Protein AF-A0A4S2KPP5-F1 (afdb_monomer_lite)

Secondary structure (DSSP, 8-state):
-HHHHHHHHHHHHHHHHHHHHH-TTS-TTS----TTSSSSS-SSHHHHIIIIIHHHHHHHHHHHHHHHHHHHHHHHHHHHHTTT-SSSHHHHHHHHHHHHHHHHHHIIIIIIHHHHHHHHHHT-

Structure (mmCIF, N/CA/C/O backbone):
data_AF-A0A4S2KPP5-F1
#
_entry.id   AF-A0A4S2KPP5-F1
#
loop_
_atom_site.group_PDB
_atom_site.id
_atom_site.type_symbol
_atom_site.label_atom_id
_atom_site.label_alt_id
_atom_site.label_comp_id
_atom_site.label_asym_id
_atom_site.label_entity_id
_atom_site.label_seq_id
_atom_site.pdbx_PDB_ins_code
_atom_site.Cartn_x
_atom_site.Cartn_y
_atom_site.Cartn_z
_atom_site.occupancy
_atom_site.B_iso_or_equiv
_atom_site.auth_seq_id
_atom_site.auth_comp_id
_atom_site.auth_asym_id
_atom_site.auth_atom_id
_atom_site.pdbx_PDB_model_num
ATOM 1 N N . MET A 1 1 ? -11.739 -15.877 -10.181 1.00 78.44 1 MET A N 1
ATOM 2 C CA . MET A 1 1 ? -10.518 -16.049 -9.360 1.00 78.44 1 MET A CA 1
ATOM 3 C C . MET A 1 1 ? -10.020 -14.714 -8.804 1.00 78.44 1 MET A C 1
ATOM 5 O O . MET A 1 1 ? -10.019 -14.565 -7.592 1.00 78.44 1 MET A O 1
ATOM 9 N N . TYR A 1 2 ? -9.714 -13.715 -9.646 1.00 81.25 2 TYR A N 1
ATOM 10 C CA . TYR A 1 2 ? -9.283 -12.377 -9.193 1.00 81.25 2 TYR A CA 1
ATOM 11 C C . TYR A 1 2 ? -10.280 -11.665 -8.266 1.00 81.25 2 TYR A C 1
ATOM 13 O O . TYR A 1 2 ? -9.872 -11.079 -7.270 1.00 81.25 2 TYR A O 1
ATOM 21 N N . SER A 1 3 ? -11.586 -11.778 -8.530 1.00 83.44 3 SER A N 1
ATOM 22 C CA . SER A 1 3 ? -12.613 -11.189 -7.661 1.00 83.44 3 SER A CA 1
ATOM 23 C C . SER A 1 3 ? -12.601 -11.801 -6.259 1.00 83.44 3 SER A C 1
ATOM 25 O O . SER A 1 3 ? -12.595 -11.074 -5.280 1.00 83.44 3 SER A O 1
ATOM 27 N N . ILE A 1 4 ? -12.523 -13.130 -6.139 1.00 90.50 4 ILE A N 1
ATOM 28 C CA . ILE A 1 4 ? -12.473 -13.803 -4.830 1.00 90.50 4 ILE A CA 1
ATOM 29 C C . ILE A 1 4 ? -11.212 -13.399 -4.060 1.00 90.50 4 ILE A C 1
ATOM 31 O O . ILE A 1 4 ? -11.280 -13.201 -2.856 1.00 90.50 4 ILE A O 1
ATOM 35 N N . TYR A 1 5 ? -10.081 -13.211 -4.745 1.00 83.88 5 TYR A N 1
ATOM 36 C CA . TYR A 1 5 ? -8.860 -12.718 -4.111 1.00 83.88 5 TYR A CA 1
ATOM 37 C C . TYR A 1 5 ? -9.021 -11.287 -3.573 1.00 83.88 5 TYR A C 1
ATOM 39 O O . TYR A 1 5 ? -8.700 -11.029 -2.415 1.00 83.88 5 TYR A O 1
ATOM 47 N N . ALA A 1 6 ? -9.558 -10.367 -4.378 1.00 82.56 6 ALA A N 1
ATOM 48 C CA . ALA A 1 6 ? -9.716 -8.969 -3.975 1.00 82.56 6 ALA A CA 1
ATOM 49 C C . ALA A 1 6 ? -10.783 -8.802 -2.879 1.00 82.56 6 ALA A C 1
ATOM 51 O O . ALA A 1 6 ? -10.511 -8.242 -1.821 1.00 82.56 6 ALA A O 1
ATOM 52 N N . TRP A 1 7 ? -11.981 -9.344 -3.100 1.00 88.38 7 TRP A N 1
ATOM 53 C CA . TRP A 1 7 ? -13.091 -9.236 -2.154 1.00 88.38 7 TRP A CA 1
ATOM 54 C C . TRP A 1 7 ? -12.871 -10.094 -0.913 1.00 88.38 7 TRP A C 1
ATOM 56 O O . TRP A 1 7 ? -13.200 -9.663 0.187 1.00 88.38 7 TRP A O 1
ATOM 66 N N . GLY A 1 8 ? -12.293 -11.286 -1.068 1.00 90.00 8 GLY A N 1
ATOM 67 C CA . GLY A 1 8 ? -12.004 -12.188 0.042 1.00 90.00 8 GLY A CA 1
ATOM 68 C C . GLY A 1 8 ? -10.939 -11.626 0.974 1.00 90.00 8 GLY A C 1
ATOM 69 O O . GLY A 1 8 ? -11.162 -11.599 2.178 1.00 90.00 8 GLY A O 1
ATOM 70 N N . SER A 1 9 ? -9.824 -11.115 0.441 1.00 84.94 9 SER A N 1
ATOM 71 C CA . SER A 1 9 ? -8.774 -10.517 1.281 1.00 84.94 9 SER A CA 1
ATOM 72 C C . SER A 1 9 ? -9.274 -9.278 2.030 1.00 84.94 9 SER A C 1
ATOM 74 O O . SER A 1 9 ? -9.073 -9.187 3.240 1.00 84.94 9 SER A O 1
ATOM 76 N N . ALA A 1 10 ? -10.009 -8.384 1.357 1.00 87.31 10 ALA A N 1
ATOM 77 C CA . ALA A 1 10 ? -10.641 -7.234 2.000 1.00 87.31 10 ALA A CA 1
ATOM 78 C C . ALA A 1 10 ? -11.643 -7.665 3.084 1.00 87.31 10 ALA A C 1
ATOM 80 O O . ALA A 1 10 ? -11.568 -7.187 4.212 1.00 87.31 10 ALA A O 1
ATOM 81 N N . SER A 1 11 ? -12.526 -8.622 2.778 1.00 88.69 11 SER A N 1
ATOM 82 C CA . SER A 1 11 ? -13.526 -9.118 3.734 1.00 88.69 11 SER A CA 1
ATOM 83 C C . SER A 1 11 ? -12.879 -9.775 4.951 1.00 88.69 11 SER A C 1
ATOM 85 O O . SER A 1 11 ? -13.334 -9.553 6.066 1.00 88.69 11 SER A O 1
ATOM 87 N N . ILE A 1 12 ? -11.804 -10.547 4.767 1.00 89.94 12 ILE A N 1
ATOM 88 C CA . ILE A 1 12 ? -11.065 -11.169 5.874 1.00 89.94 12 ILE A CA 1
ATOM 89 C C . ILE A 1 12 ? -10.462 -10.095 6.784 1.00 89.94 12 ILE A C 1
ATOM 91 O O . ILE A 1 12 ? -10.642 -10.166 7.997 1.00 89.94 12 ILE A O 1
ATOM 95 N N . LEU A 1 13 ? -9.802 -9.078 6.218 1.00 87.25 13 LEU A N 1
ATOM 96 C CA . LEU A 1 13 ? -9.251 -7.963 6.997 1.00 87.25 13 LEU A CA 1
ATOM 97 C C . LEU A 1 13 ? -10.349 -7.217 7.769 1.00 87.25 13 LEU A C 1
ATOM 99 O O . LEU A 1 13 ? -10.178 -6.922 8.952 1.00 87.25 13 LEU A O 1
ATOM 103 N N . THR A 1 14 ? -11.500 -6.973 7.137 1.00 87.81 14 THR A N 1
ATOM 104 C CA . THR A 1 14 ? -12.655 -6.348 7.795 1.00 87.81 14 THR A CA 1
ATOM 105 C C . THR A 1 14 ? -13.209 -7.216 8.922 1.00 87.81 14 THR A C 1
ATOM 107 O O . THR A 1 14 ? -13.450 -6.705 10.012 1.00 87.81 14 THR A O 1
ATOM 110 N N . VAL A 1 15 ? -13.371 -8.524 8.708 1.00 89.69 15 VAL A N 1
ATOM 111 C CA . VAL A 1 15 ? -13.851 -9.457 9.739 1.00 89.69 15 VAL A CA 1
ATOM 112 C C . VAL A 1 15 ? -12.894 -9.495 10.929 1.00 89.69 15 VAL A C 1
ATOM 114 O O . VAL A 1 15 ? -13.356 -9.471 12.066 1.00 89.69 15 VAL A O 1
ATOM 117 N N . ILE A 1 16 ? -11.577 -9.478 10.696 1.00 86.69 16 ILE A N 1
ATOM 118 C CA . ILE A 1 16 ? -10.578 -9.387 11.771 1.00 86.69 16 ILE A CA 1
ATOM 119 C C . ILE A 1 16 ? -10.770 -8.096 12.574 1.00 86.69 16 ILE A C 1
ATOM 121 O O . ILE A 1 16 ? -10.822 -8.156 13.800 1.00 86.69 16 ILE A O 1
ATOM 125 N N . CYS A 1 17 ? -10.935 -6.947 11.907 1.00 85.56 17 CYS A N 1
ATOM 126 C CA . CYS A 1 17 ? -11.175 -5.674 12.594 1.00 85.56 17 CYS A CA 1
ATOM 127 C C . CYS A 1 17 ? -12.451 -5.726 13.446 1.00 85.56 17 CYS A C 1
ATOM 129 O O . CYS A 1 17 ? -12.418 -5.343 14.610 1.00 85.56 17 CYS A O 1
ATOM 131 N N . VAL A 1 18 ? -13.548 -6.256 12.896 1.00 85.38 18 VAL A N 1
ATOM 132 C CA . VAL A 1 18 ? -14.833 -6.398 13.601 1.00 85.38 18 VAL A CA 1
ATOM 133 C C . VAL A 1 18 ? -14.704 -7.320 14.814 1.00 85.38 18 VAL A C 1
ATOM 135 O O . VAL A 1 18 ? -15.196 -6.991 15.888 1.00 85.38 18 VAL A O 1
ATOM 138 N N . ILE A 1 19 ? -14.017 -8.456 14.684 1.00 85.44 19 ILE A N 1
ATOM 139 C CA . ILE A 1 19 ? -13.788 -9.369 15.810 1.00 85.44 19 ILE A CA 1
ATOM 140 C C . ILE A 1 19 ? -12.990 -8.664 16.912 1.00 85.44 19 ILE A C 1
ATOM 142 O O . ILE A 1 19 ? -13.370 -8.734 18.078 1.00 85.44 19 ILE A O 1
ATOM 146 N N . MET A 1 20 ? -11.919 -7.957 16.548 1.00 81.62 20 MET A N 1
ATOM 147 C CA . MET A 1 20 ? -11.071 -7.249 17.509 1.00 81.62 20 MET A CA 1
ATOM 148 C C . MET A 1 20 ? -11.801 -6.110 18.234 1.00 81.62 20 MET A C 1
ATOM 150 O O . MET A 1 20 ? -11.460 -5.817 19.380 1.00 81.62 20 MET A O 1
ATOM 154 N N . ASP A 1 21 ? -12.801 -5.497 17.597 1.00 81.94 21 ASP A N 1
ATOM 155 C CA . ASP A 1 21 ? -13.584 -4.404 18.186 1.00 81.94 21 ASP A CA 1
ATOM 156 C C . ASP A 1 21 ? -14.745 -4.904 19.059 1.00 81.94 21 ASP A C 1
ATOM 158 O O . ASP A 1 21 ? -14.962 -4.409 20.166 1.00 81.94 21 ASP A O 1
ATOM 162 N N . PHE A 1 22 ? -15.483 -5.916 18.590 1.00 81.00 22 PHE A N 1
ATOM 163 C CA . PHE A 1 22 ? -16.74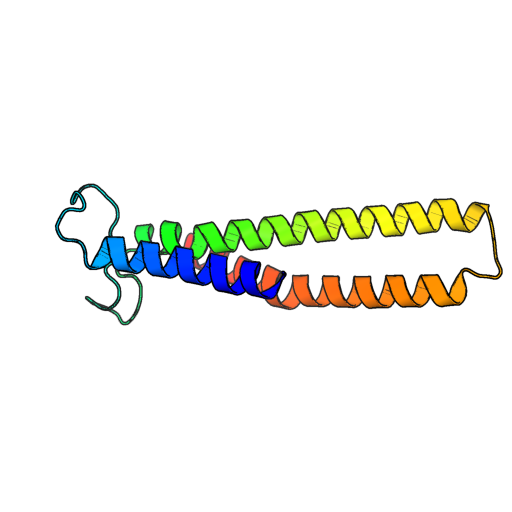2 -6.338 19.214 1.00 81.00 22 PHE A CA 1
ATOM 164 C C . PHE A 1 22 ? -16.620 -7.545 20.146 1.00 81.00 22 PHE A C 1
ATOM 166 O O . PHE A 1 22 ? -17.550 -7.799 20.913 1.00 81.00 22 PHE A O 1
ATOM 173 N N . VAL A 1 23 ? -15.515 -8.300 20.119 1.00 81.56 23 VAL A N 1
ATOM 174 C CA . VAL A 1 23 ? -15.355 -9.471 20.992 1.00 81.56 23 VAL A CA 1
ATOM 175 C C . VAL A 1 23 ? -14.734 -9.056 22.335 1.00 81.56 23 VAL A C 1
ATOM 177 O O . VAL A 1 23 ? -13.548 -8.725 22.409 1.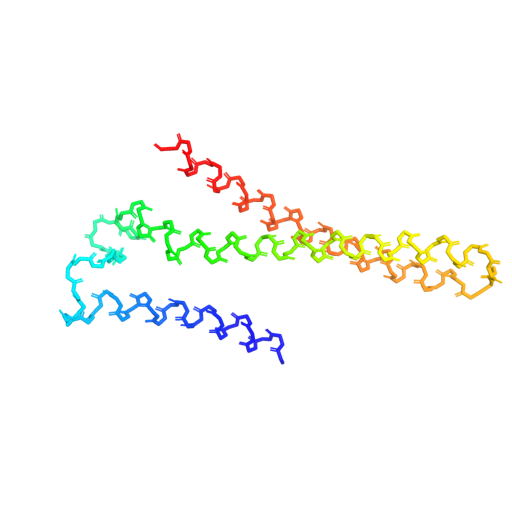00 81.56 23 VAL A O 1
ATOM 180 N N . PRO A 1 24 ? -15.491 -9.118 23.448 1.00 68.88 24 PRO A N 1
ATOM 181 C CA . PRO A 1 24 ? -15.010 -8.685 24.761 1.00 68.88 24 PRO A CA 1
ATOM 182 C C . PRO A 1 24 ? -13.918 -9.600 25.335 1.00 68.88 24 PRO A C 1
ATOM 184 O O . PRO A 1 24 ? -13.171 -9.171 26.210 1.00 68.88 24 PRO A O 1
ATOM 187 N N . SER A 1 25 ? -13.795 -10.832 24.828 1.00 71.69 25 SER A N 1
ATOM 188 C CA . SER A 1 25 ? -12.797 -11.831 25.237 1.00 71.69 25 SER A CA 1
ATOM 189 C C . SER A 1 25 ? -11.376 -11.549 24.737 1.00 71.69 25 SER A C 1
ATOM 191 O O . SER A 1 25 ? -10.452 -12.262 25.119 1.00 71.69 25 SER A O 1
ATOM 193 N N . VAL A 1 26 ? -11.182 -10.545 23.877 1.00 72.25 26 VAL A N 1
ATOM 194 C CA . VAL A 1 26 ? -9.856 -10.171 23.372 1.00 72.25 26 VAL A CA 1
ATOM 195 C C . VAL A 1 26 ? -9.067 -9.464 24.486 1.00 72.25 26 VAL A C 1
ATOM 197 O O . VAL A 1 26 ? -9.556 -8.463 25.022 1.00 72.25 26 VAL A O 1
ATOM 200 N N . PRO A 1 27 ? -7.857 -9.935 24.847 1.00 72.38 27 PRO A N 1
ATOM 201 C CA . PRO A 1 27 ? -7.006 -9.292 25.847 1.00 72.38 27 PRO A CA 1
ATOM 202 C C . PRO A 1 27 ? -6.838 -7.791 25.590 1.00 72.38 27 PRO A C 1
ATOM 204 O O . PRO A 1 27 ? -6.616 -7.373 24.456 1.00 72.38 27 PRO A O 1
ATOM 207 N N . LYS A 1 28 ? -6.901 -6.974 26.649 1.00 66.44 28 LYS A N 1
ATOM 208 C CA . LYS A 1 28 ? -6.657 -5.518 26.565 1.00 66.44 28 LYS A CA 1
ATOM 209 C C . LYS A 1 28 ? -5.219 -5.168 26.161 1.00 66.44 28 LYS A C 1
ATOM 211 O O . LYS A 1 28 ? -4.948 -4.028 25.821 1.00 66.44 28 LYS A O 1
ATOM 216 N N . GLU A 1 29 ? -4.320 -6.148 26.216 1.00 69.62 29 GLU A N 1
ATOM 217 C CA . GLU A 1 29 ? -2.926 -6.040 25.781 1.00 69.62 29 GLU A CA 1
ATOM 218 C C . GLU A 1 29 ? -2.785 -6.025 24.251 1.00 69.62 29 GLU A C 1
ATOM 220 O O . GLU A 1 29 ? -1.759 -5.589 23.735 1.00 69.62 29 GLU A O 1
ATOM 225 N N . LEU A 1 30 ? -3.800 -6.485 23.508 1.00 71.81 30 LEU A N 1
ATOM 226 C CA . LEU A 1 30 ? -3.809 -6.398 22.050 1.00 71.81 30 LEU A CA 1
ATOM 227 C C . LEU A 1 30 ? -4.300 -5.024 21.592 1.00 71.81 30 LEU A C 1
ATOM 229 O O . LEU A 1 30 ? -5.278 -4.491 22.115 1.00 71.81 30 LEU A O 1
ATOM 233 N N . ILE A 1 31 ? -3.654 -4.494 20.551 1.00 76.94 31 ILE A N 1
ATOM 234 C CA . ILE A 1 31 ? -4.018 -3.218 19.930 1.00 76.94 31 ILE A CA 1
ATOM 235 C C . ILE A 1 31 ? -5.411 -3.357 19.305 1.00 76.94 31 ILE A C 1
ATOM 237 O O . ILE A 1 31 ? -5.601 -4.069 18.310 1.00 76.94 31 ILE A O 1
ATOM 241 N N . ARG A 1 32 ? -6.389 -2.684 19.917 1.00 79.62 32 ARG A N 1
ATOM 242 C CA . ARG A 1 32 ? -7.773 -2.634 19.446 1.00 79.62 32 ARG A CA 1
ATOM 243 C C . ARG A 1 32 ? -7.941 -1.514 18.418 1.00 79.62 32 ARG A C 1
ATOM 245 O O . ARG A 1 32 ? -7.378 -0.436 18.608 1.00 79.62 32 ARG A O 1
ATOM 252 N N . PRO A 1 33 ? -8.689 -1.754 17.330 1.00 74.38 33 PRO A N 1
ATOM 253 C CA . PRO A 1 33 ? -8.901 -0.743 16.306 1.00 74.38 33 PRO A C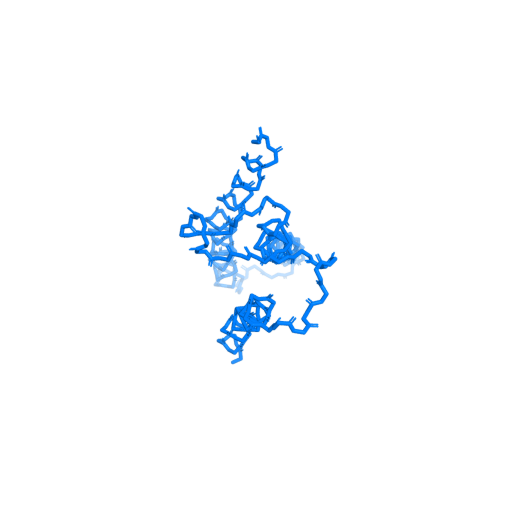A 1
ATOM 254 C C . PRO A 1 33 ? -9.813 0.410 16.753 1.00 74.38 33 PRO A C 1
ATOM 256 O O . PRO A 1 33 ? -9.589 1.536 16.298 1.00 74.38 33 PRO A O 1
ATOM 259 N N . GLU A 1 34 ? -10.755 0.162 17.674 1.00 80.12 34 GLU A N 1
ATOM 260 C CA . GLU A 1 34 ? -11.632 1.164 18.306 1.00 80.12 34 GLU A CA 1
ATOM 261 C C . GLU A 1 34 ? -12.291 2.094 17.278 1.00 80.12 34 GLU A C 1
ATOM 263 O O . GLU A 1 34 ? -12.258 3.326 17.389 1.00 80.12 34 GLU A O 1
ATOM 268 N N . ILE A 1 35 ? -12.851 1.503 16.223 1.00 80.00 35 ILE A N 1
ATOM 269 C CA . ILE A 1 35 ? -13.352 2.261 15.079 1.00 80.00 35 ILE A CA 1
ATOM 270 C C . ILE A 1 35 ? -14.644 2.963 15.493 1.00 80.00 35 ILE A C 1
ATOM 272 O O . ILE A 1 35 ? -15.591 2.332 15.954 1.00 80.00 35 ILE A O 1
ATOM 276 N N . GLY A 1 36 ? -14.723 4.279 15.290 1.00 76.56 36 GLY A N 1
ATOM 277 C CA . GLY A 1 36 ? -15.965 5.014 15.552 1.00 76.56 36 GLY A CA 1
ATOM 278 C C . GLY A 1 36 ? -16.167 5.456 17.003 1.00 76.56 36 GLY A C 1
ATOM 279 O O . GLY A 1 36 ? -17.209 6.037 17.296 1.00 76.56 36 GLY A O 1
ATOM 280 N N . VAL A 1 37 ? -15.206 5.218 17.905 1.00 77.88 37 VAL A N 1
ATOM 281 C CA . VAL A 1 37 ? -15.344 5.575 19.331 1.00 77.88 37 VAL A CA 1
ATOM 282 C C . VAL A 1 37 ? -15.177 7.083 19.559 1.00 77.88 37 VAL A C 1
ATOM 284 O O . VAL A 1 37 ? -16.020 7.711 20.193 1.00 77.88 37 VAL A O 1
ATOM 287 N N . THR A 1 38 ? -14.103 7.682 19.034 1.00 76.56 38 THR A N 1
ATOM 288 C CA . THR A 1 38 ? -13.819 9.131 19.156 1.00 76.56 38 THR A CA 1
ATOM 289 C C . THR A 1 38 ? -13.889 9.863 17.814 1.00 76.56 38 THR A C 1
ATOM 291 O O . THR A 1 38 ? -14.233 11.042 17.751 1.00 76.56 38 THR A O 1
ATOM 294 N N . LYS A 1 39 ? -13.565 9.160 16.726 1.00 77.62 39 LYS A N 1
ATOM 295 C CA . LYS A 1 39 ? -13.580 9.626 15.337 1.00 77.62 39 LYS A CA 1
ATOM 296 C C . LYS A 1 39 ? -14.260 8.555 14.497 1.00 77.62 39 LYS A C 1
ATOM 298 O O . LYS A 1 39 ? -14.192 7.381 14.842 1.00 77.62 39 LYS A O 1
ATOM 303 N N . CYS A 1 40 ? -14.840 8.923 13.355 1.00 81.19 40 CYS A N 1
ATOM 304 C CA . CYS A 1 40 ? -15.369 7.967 12.368 1.00 81.19 40 CYS A CA 1
ATOM 305 C C . CYS A 1 40 ? -14.230 7.255 11.591 1.00 81.19 40 CYS A C 1
ATOM 307 O O . CYS A 1 40 ? -14.236 7.189 10.363 1.00 81.19 40 CYS A O 1
ATOM 309 N N . TRP A 1 41 ? -13.202 6.807 12.318 1.00 80.81 41 TRP A N 1
ATOM 310 C CA . TRP A 1 41 ? -11.964 6.190 11.849 1.00 80.81 41 TRP A CA 1
ATOM 311 C C . TRP A 1 41 ? -11.281 5.433 13.007 1.00 80.81 41 TRP A C 1
ATOM 313 O O . TRP A 1 41 ? -11.810 5.408 14.118 1.00 80.81 41 TRP A O 1
ATOM 323 N N . PHE A 1 42 ? -10.111 4.836 12.758 1.00 82.50 42 PHE A N 1
ATOM 324 C CA . PHE A 1 42 ? -9.253 4.250 13.795 1.00 82.50 42 PHE A CA 1
ATOM 325 C C . PHE A 1 42 ? -8.900 5.284 14.875 1.00 82.50 42 PHE A C 1
ATOM 327 O O . PHE A 1 42 ? -8.509 6.410 14.547 1.00 82.50 42 PHE A O 1
ATOM 334 N N . ASN A 1 43 ? -9.015 4.891 16.147 1.00 79.12 43 ASN A N 1
ATOM 335 C CA . ASN A 1 43 ? -8.763 5.778 17.286 1.00 79.12 43 ASN A CA 1
ATOM 336 C C . ASN A 1 43 ? -7.261 6.015 17.523 1.00 79.12 43 ASN A C 1
ATOM 338 O O . ASN A 1 43 ? -6.845 7.140 17.798 1.00 79.12 43 ASN A O 1
ATOM 342 N N . THR A 1 44 ? -6.442 4.965 17.384 1.00 81.62 44 THR A N 1
ATOM 343 C CA . THR A 1 44 ? -4.998 5.007 17.662 1.00 81.62 44 THR A CA 1
ATOM 344 C C . THR A 1 44 ? -4.158 4.908 16.388 1.00 81.62 44 THR A C 1
ATOM 346 O O . THR A 1 44 ? -4.499 4.196 15.435 1.00 81.62 44 THR A O 1
ATOM 349 N N . ASN A 1 45 ? -3.016 5.605 16.377 1.00 79.94 45 ASN A N 1
ATOM 350 C CA . ASN A 1 45 ? -2.053 5.541 15.272 1.00 79.94 45 ASN A CA 1
ATOM 351 C C . ASN A 1 45 ? -1.492 4.124 15.094 1.00 79.94 45 ASN A C 1
ATOM 353 O O . ASN A 1 45 ? -1.304 3.674 13.968 1.00 79.94 45 ASN A O 1
ATOM 357 N N . GLU A 1 46 ? -1.293 3.402 16.195 1.00 80.75 46 GLU A N 1
ATOM 358 C CA . GLU A 1 46 ? -0.810 2.020 16.212 1.00 80.75 46 GLU A CA 1
ATOM 359 C C . GLU A 1 46 ? -1.801 1.060 15.544 1.00 80.75 46 GLU A C 1
ATOM 361 O O . GLU A 1 46 ? -1.405 0.243 14.711 1.00 80.75 46 GLU A O 1
ATOM 366 N N . ALA A 1 47 ? -3.102 1.193 15.830 1.00 84.06 47 ALA A N 1
ATOM 367 C CA . ALA A 1 47 ? -4.116 0.388 15.163 1.00 84.06 47 ALA A CA 1
ATOM 368 C C . ALA A 1 47 ? -4.239 0.731 13.676 1.00 84.06 47 ALA A C 1
ATOM 370 O O . ALA A 1 47 ? -4.315 -0.168 12.837 1.00 84.06 47 ALA A O 1
ATOM 371 N N . ARG A 1 48 ? -4.207 2.023 13.324 1.00 83.81 48 ARG A N 1
ATOM 372 C CA . ARG A 1 48 ? -4.206 2.452 11.918 1.00 83.81 48 ARG A CA 1
ATOM 373 C C . ARG A 1 48 ? -2.992 1.885 11.170 1.00 83.81 48 ARG A C 1
ATOM 375 O O . ARG A 1 48 ? -3.128 1.428 10.035 1.00 83.81 48 ARG A O 1
ATOM 382 N N . ALA A 1 49 ? -1.824 1.858 11.809 1.00 83.62 49 ALA A N 1
ATOM 383 C CA . ALA A 1 49 ? -0.615 1.266 11.248 1.00 83.62 49 ALA A CA 1
ATOM 384 C C . ALA A 1 49 ? -0.783 -0.236 10.977 1.00 83.62 49 ALA A C 1
ATOM 386 O O . ALA A 1 49 ? -0.551 -0.696 9.859 1.00 83.62 49 ALA A O 1
ATOM 387 N N . LEU A 1 50 ? -1.228 -0.990 11.984 1.00 84.81 50 LEU A N 1
ATOM 388 C CA . LEU A 1 50 ? -1.325 -2.451 11.928 1.00 84.81 50 LEU A CA 1
ATOM 389 C C . LEU A 1 50 ? -2.444 -2.965 11.023 1.00 84.81 50 LEU A C 1
ATOM 391 O O . LEU A 1 50 ? -2.223 -3.888 10.243 1.00 84.81 50 LEU A O 1
ATOM 395 N N . TYR A 1 51 ? -3.644 -2.397 11.124 1.00 83.75 51 TYR A N 1
ATOM 396 C CA . TYR A 1 51 ? -4.819 -2.946 10.442 1.00 83.75 51 TYR A CA 1
ATOM 397 C C . TYR A 1 51 ? -5.037 -2.359 9.047 1.00 83.75 51 TYR A C 1
ATOM 399 O O . TYR A 1 51 ? -5.671 -3.004 8.214 1.00 83.75 51 TYR A O 1
ATOM 407 N N . PHE A 1 52 ? -4.506 -1.165 8.767 1.00 84.12 52 PHE A N 1
ATOM 408 C CA . PHE A 1 52 ? -4.722 -0.478 7.492 1.00 84.12 52 PHE A CA 1
ATOM 409 C C . PHE A 1 52 ? -3.426 -0.300 6.696 1.00 84.12 52 PHE A C 1
ATOM 411 O O . PHE A 1 52 ? -3.314 -0.819 5.582 1.00 84.12 52 PHE A O 1
ATOM 418 N N . TYR A 1 53 ? -2.416 0.374 7.253 1.00 85.44 53 TYR A N 1
ATOM 419 C CA . TYR A 1 53 ? -1.188 0.652 6.499 1.00 85.44 53 TYR A CA 1
ATOM 420 C C . TYR A 1 53 ? -0.339 -0.590 6.230 1.00 85.44 53 TYR A C 1
ATOM 422 O O . TYR A 1 53 ? 0.257 -0.689 5.157 1.00 85.44 53 TYR A O 1
ATOM 430 N N . LEU A 1 54 ? -0.310 -1.566 7.136 1.00 86.62 54 LEU A N 1
ATOM 431 C CA . LEU A 1 54 ? 0.464 -2.789 6.941 1.00 86.62 54 LEU A CA 1
ATOM 432 C C . LEU A 1 54 ? -0.066 -3.629 5.756 1.00 86.62 54 LEU A C 1
ATOM 434 O O . LEU A 1 54 ? 0.707 -3.832 4.817 1.00 86.62 54 LEU A O 1
ATOM 438 N N . PRO A 1 55 ? -1.354 -4.029 5.674 1.00 86.81 55 PRO A N 1
ATOM 439 C CA . PRO A 1 55 ? -1.870 -4.714 4.484 1.00 86.81 55 PRO A CA 1
ATOM 440 C C . PRO A 1 55 ? -1.729 -3.901 3.186 1.00 86.81 55 PRO A C 1
ATOM 442 O O . PRO A 1 55 ? -1.426 -4.458 2.122 1.00 86.81 55 PRO A O 1
ATOM 445 N N . MET A 1 56 ? -1.909 -2.577 3.255 1.00 86.50 56 MET A N 1
ATOM 446 C CA . MET A 1 56 ? -1.736 -1.714 2.085 1.00 86.50 56 MET A CA 1
ATOM 447 C C . MET A 1 56 ? -0.285 -1.656 1.608 1.00 86.50 56 MET A C 1
ATOM 449 O O . MET A 1 56 ? -0.034 -1.820 0.414 1.00 86.50 56 MET A O 1
ATOM 453 N N . SER A 1 57 ? 0.677 -1.485 2.517 1.00 85.19 57 SER A N 1
ATOM 454 C CA . SER A 1 57 ? 2.105 -1.448 2.181 1.00 85.19 57 SER A CA 1
ATOM 455 C C . SER A 1 57 ? 2.568 -2.749 1.523 1.00 85.19 57 SER A C 1
ATOM 457 O O . SER A 1 57 ? 3.251 -2.697 0.501 1.00 85.19 57 SER A O 1
ATOM 459 N N . VAL A 1 58 ? 2.112 -3.910 2.011 1.00 88.25 58 VAL A N 1
ATOM 460 C CA . VAL A 1 58 ? 2.382 -5.213 1.381 1.00 88.25 58 VAL A CA 1
ATOM 461 C C . VAL A 1 58 ? 1.876 -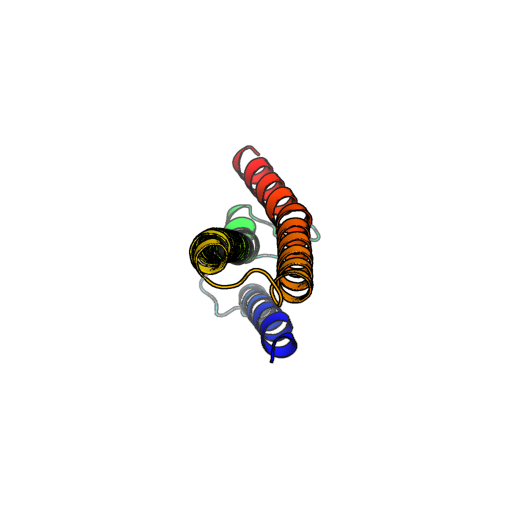5.230 -0.062 1.00 88.25 58 VAL A C 1
ATOM 463 O O . VAL A 1 58 ? 2.610 -5.611 -0.973 1.00 88.25 58 VAL A O 1
ATOM 466 N N . THR A 1 59 ? 0.654 -4.748 -0.296 1.00 85.38 59 THR A N 1
ATOM 467 C CA . THR A 1 59 ? 0.065 -4.679 -1.643 1.00 85.38 59 THR A CA 1
ATOM 468 C C . THR A 1 59 ? 0.872 -3.767 -2.573 1.00 85.38 59 THR A C 1
ATOM 470 O O . THR A 1 59 ? 1.126 -4.121 -3.728 1.00 85.38 59 THR A O 1
ATOM 473 N N . VAL A 1 60 ? 1.323 -2.611 -2.075 1.00 84.62 60 VAL A N 1
ATOM 474 C CA . VAL A 1 60 ? 2.176 -1.677 -2.828 1.00 84.62 60 VAL A CA 1
ATOM 475 C C . VAL A 1 60 ? 3.519 -2.321 -3.180 1.00 84.62 60 VAL A C 1
ATOM 477 O O . VAL A 1 60 ? 3.921 -2.284 -4.344 1.00 84.62 60 VAL A O 1
ATOM 480 N N . VAL A 1 61 ? 4.181 -2.974 -2.221 1.00 85.75 61 VAL A N 1
ATOM 481 C CA . VAL A 1 61 ? 5.456 -3.675 -2.449 1.00 85.75 61 VAL A CA 1
ATOM 482 C C . VAL A 1 61 ? 5.289 -4.794 -3.478 1.00 85.75 61 VAL A C 1
ATOM 484 O O . VAL A 1 61 ? 6.068 -4.869 -4.429 1.00 85.75 61 VAL A O 1
ATOM 487 N N . CYS A 1 62 ? 4.240 -5.614 -3.367 1.00 85.75 62 CYS A N 1
ATOM 488 C CA . CYS A 1 62 ? 3.945 -6.651 -4.356 1.00 85.75 62 CYS A CA 1
ATOM 489 C C . CYS A 1 62 ? 3.755 -6.062 -5.761 1.00 85.75 62 CYS A C 1
ATOM 491 O O . CYS A 1 62 ? 4.328 -6.578 -6.724 1.00 85.75 62 CYS A O 1
ATOM 493 N N . ASN A 1 63 ? 3.008 -4.962 -5.886 1.00 83.94 63 ASN A N 1
ATOM 494 C CA . ASN A 1 63 ? 2.824 -4.273 -7.164 1.00 83.94 63 ASN A CA 1
ATOM 495 C C . ASN A 1 63 ? 4.154 -3.761 -7.744 1.00 83.94 63 ASN A C 1
ATOM 497 O O . ASN A 1 63 ? 4.395 -3.944 -8.939 1.00 83.94 63 ASN A O 1
ATOM 501 N N . ILE A 1 64 ? 5.046 -3.197 -6.918 1.00 83.38 64 ILE A N 1
ATOM 502 C CA . ILE A 1 64 ? 6.393 -2.767 -7.340 1.00 83.38 64 ILE A CA 1
ATOM 503 C C . ILE A 1 64 ? 7.203 -3.959 -7.862 1.00 83.38 64 ILE A C 1
ATOM 505 O O . ILE A 1 64 ? 7.751 -3.902 -8.965 1.00 83.38 64 ILE A O 1
ATOM 509 N N . CYS A 1 65 ? 7.260 -5.062 -7.111 1.00 86.81 65 CYS A N 1
ATOM 510 C CA . CYS A 1 65 ? 8.013 -6.255 -7.505 1.00 86.81 65 CYS A CA 1
ATOM 511 C C . CYS A 1 65 ? 7.504 -6.856 -8.825 1.00 86.81 65 CYS A C 1
ATOM 513 O O . CYS A 1 65 ? 8.303 -7.238 -9.690 1.00 86.81 65 CYS A O 1
ATOM 515 N N . LEU A 1 66 ? 6.180 -6.920 -9.001 1.00 83.38 66 LEU A N 1
ATOM 516 C CA . LEU A 1 66 ? 5.551 -7.396 -10.234 1.00 83.38 66 LEU A CA 1
ATOM 517 C C . LEU A 1 66 ? 5.847 -6.464 -11.410 1.00 83.38 66 LEU A C 1
ATOM 519 O O . LEU A 1 66 ? 6.161 -6.941 -12.505 1.00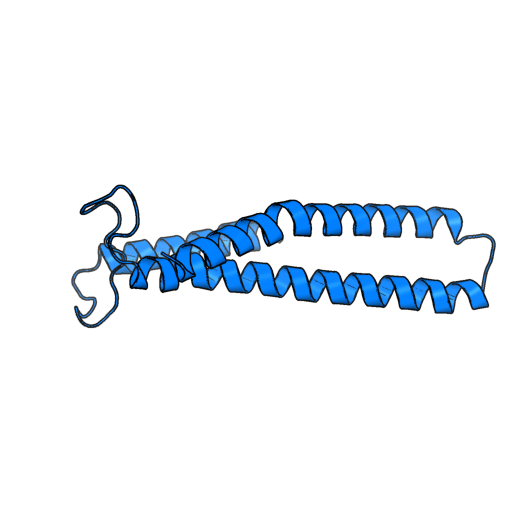 83.38 66 LEU A O 1
ATOM 523 N N . PHE A 1 67 ? 5.805 -5.152 -11.183 1.00 82.62 67 PHE A N 1
ATOM 524 C CA . PHE A 1 67 ? 6.135 -4.157 -12.195 1.00 82.62 67 PHE A CA 1
ATOM 525 C C . PHE A 1 67 ? 7.594 -4.284 -12.652 1.00 82.62 67 PHE A C 1
ATOM 527 O O . PHE A 1 67 ? 7.846 -4.409 -13.852 1.00 82.62 67 PHE A O 1
ATOM 534 N N . ILE A 1 68 ? 8.547 -4.359 -11.715 1.00 84.81 68 ILE A N 1
ATOM 535 C CA . ILE A 1 68 ? 9.974 -4.552 -12.020 1.00 84.81 68 ILE A CA 1
ATOM 536 C C . ILE A 1 68 ? 10.185 -5.860 -12.790 1.00 84.81 68 ILE A C 1
ATOM 538 O O . ILE A 1 68 ? 10.831 -5.867 -13.837 1.00 84.81 68 ILE A O 1
ATOM 542 N N . SER A 1 69 ? 9.597 -6.964 -12.325 1.00 84.38 69 SER A N 1
ATOM 543 C CA . SER A 1 69 ? 9.710 -8.267 -12.994 1.00 84.38 69 SER A CA 1
ATOM 544 C C . SER A 1 69 ? 9.169 -8.230 -14.426 1.00 84.38 69 SER A C 1
ATOM 546 O O . SER A 1 69 ? 9.768 -8.804 -15.338 1.00 84.38 69 SER A O 1
ATOM 548 N N . THR A 1 70 ? 8.050 -7.537 -14.639 1.00 82.12 70 THR A N 1
ATOM 549 C CA . THR A 1 70 ? 7.438 -7.359 -15.962 1.00 82.12 70 THR A CA 1
ATOM 550 C C . THR A 1 70 ? 8.321 -6.496 -16.859 1.00 82.12 70 THR A C 1
ATOM 552 O O . THR A 1 70 ? 8.591 -6.883 -17.995 1.00 82.12 70 THR A O 1
ATOM 555 N N . ALA A 1 71 ? 8.847 -5.382 -16.343 1.00 82.50 71 ALA A N 1
ATOM 556 C CA . ALA A 1 71 ? 9.773 -4.514 -17.065 1.00 82.50 71 ALA A CA 1
ATOM 557 C C . ALA A 1 71 ? 11.036 -5.276 -17.503 1.00 82.50 71 ALA A C 1
ATOM 559 O O . ALA A 1 71 ? 11.401 -5.242 -18.679 1.00 82.50 71 ALA A O 1
ATOM 560 N N . LEU A 1 72 ? 11.658 -6.035 -16.593 1.00 83.94 72 LEU A N 1
ATOM 561 C CA . LEU A 1 72 ? 12.844 -6.845 -16.888 1.00 83.94 72 LEU A CA 1
ATOM 562 C C . LEU A 1 72 ? 12.556 -7.926 -17.936 1.00 83.94 72 LEU A C 1
ATOM 564 O O . LEU A 1 72 ? 13.348 -8.104 -18.864 1.00 83.94 72 LEU A O 1
ATOM 568 N N . LYS A 1 73 ? 11.411 -8.617 -17.837 1.00 81.44 73 LYS A N 1
ATOM 569 C CA . LYS A 1 73 ? 10.982 -9.593 -18.852 1.00 81.44 73 LYS A CA 1
ATOM 570 C C . LYS A 1 73 ? 10.801 -8.943 -20.218 1.00 81.44 73 LYS A C 1
ATOM 572 O O . LYS A 1 73 ? 11.262 -9.505 -21.206 1.00 81.44 73 LYS A O 1
ATOM 577 N N . ILE A 1 74 ? 10.181 -7.765 -20.285 1.00 77.56 74 ILE A N 1
ATOM 578 C CA . ILE A 1 74 ? 9.992 -7.036 -21.546 1.00 77.56 74 ILE A CA 1
ATOM 579 C C . ILE A 1 74 ? 11.340 -6.631 -22.143 1.00 77.56 74 ILE A C 1
ATOM 581 O O . ILE A 1 74 ? 11.560 -6.853 -23.330 1.00 77.56 74 ILE A O 1
ATOM 585 N N . VAL A 1 75 ? 12.258 -6.077 -21.344 1.00 77.94 75 VAL A N 1
ATOM 586 C CA . VAL A 1 75 ? 13.596 -5.680 -21.819 1.00 77.94 75 VAL A CA 1
ATOM 587 C C . VAL A 1 75 ? 14.370 -6.889 -22.343 1.00 77.94 75 VAL A C 1
ATOM 589 O O . VAL A 1 75 ? 14.953 -6.824 -23.426 1.00 77.94 75 VAL A O 1
ATOM 592 N N . ARG A 1 76 ? 14.330 -8.012 -21.619 1.00 78.69 76 ARG A N 1
ATOM 593 C CA . ARG A 1 76 ? 14.986 -9.254 -22.037 1.00 78.69 76 ARG A CA 1
ATOM 594 C C . ARG A 1 76 ? 14.372 -9.823 -23.316 1.00 78.69 76 ARG A C 1
ATOM 596 O O . ARG A 1 76 ? 15.104 -10.107 -24.254 1.00 78.69 76 ARG A O 1
ATOM 603 N N . HIS A 1 77 ? 13.042 -9.875 -23.406 1.00 71.00 77 HIS A N 1
ATOM 604 C CA . HIS A 1 77 ? 12.354 -10.299 -24.625 1.00 71.00 77 HIS A CA 1
ATOM 605 C C . HIS A 1 77 ? 12.665 -9.398 -25.822 1.00 71.00 77 HIS A C 1
ATOM 607 O O . HIS A 1 77 ? 12.870 -9.920 -26.914 1.00 71.00 77 HIS A O 1
ATOM 613 N N . LYS A 1 78 ? 12.751 -8.072 -25.647 1.00 67.88 78 LYS A N 1
ATOM 614 C CA . LYS A 1 78 ? 13.163 -7.161 -26.730 1.00 67.88 78 LYS A CA 1
ATOM 615 C C . LYS A 1 78 ? 14.585 -7.460 -27.212 1.00 67.88 78 LYS A C 1
ATOM 617 O O . LYS A 1 78 ? 14.829 -7.431 -28.412 1.00 67.88 78 LYS A O 1
ATOM 622 N N . LYS A 1 79 ? 15.506 -7.775 -26.296 1.00 68.50 79 LYS A N 1
ATOM 623 C CA . LYS A 1 79 ? 16.898 -8.106 -26.629 1.00 68.50 79 LYS A CA 1
ATOM 624 C C . LYS A 1 79 ? 17.021 -9.448 -27.362 1.00 68.50 79 LYS A C 1
ATOM 626 O O . LYS A 1 79 ? 17.734 -9.520 -28.356 1.00 68.50 79 LYS A O 1
ATOM 631 N N . ASP A 1 80 ? 16.295 -10.469 -26.910 1.00 66.81 80 ASP A N 1
ATOM 632 C CA . ASP A 1 80 ? 16.339 -11.817 -27.496 1.00 66.81 80 ASP A CA 1
ATOM 633 C C . ASP A 1 80 ? 15.582 -11.893 -28.841 1.00 66.81 80 ASP A C 1
ATOM 635 O O . ASP A 1 80 ? 15.998 -12.605 -29.754 1.00 66.81 80 ASP A O 1
ATOM 639 N N . THR A 1 81 ? 14.497 -11.126 -29.008 1.00 62.16 81 THR A N 1
ATOM 640 C CA . THR A 1 81 ? 13.684 -11.142 -30.245 1.00 62.16 81 THR A CA 1
ATOM 641 C C . THR A 1 81 ? 14.324 -10.332 -31.376 1.00 62.16 81 THR A C 1
ATOM 643 O O . THR A 1 81 ? 14.289 -10.773 -32.527 1.00 62.16 81 THR A O 1
ATOM 646 N N . ALA A 1 82 ? 15.019 -9.231 -31.051 1.00 58.91 82 ALA A N 1
ATOM 647 C CA . ALA A 1 82 ? 15.807 -8.451 -32.012 1.00 58.91 82 ALA A CA 1
ATOM 648 C C . ALA A 1 82 ? 16.907 -9.279 -32.705 1.00 58.91 82 ALA A C 1
ATOM 650 O O . ALA A 1 82 ? 17.332 -8.937 -33.807 1.00 58.91 82 ALA A O 1
ATOM 651 N N . ALA A 1 83 ? 17.346 -10.375 -32.079 1.00 59.34 83 ALA A N 1
ATOM 652 C CA . ALA A 1 83 ? 18.321 -11.294 -32.646 1.00 59.34 83 ALA A CA 1
ATOM 653 C C . ALA A 1 83 ? 17.713 -12.334 -33.609 1.00 59.34 83 ALA A C 1
ATOM 655 O O . ALA A 1 83 ? 18.472 -12.940 -34.361 1.00 59.34 83 ALA A O 1
ATOM 656 N N . HIS A 1 84 ? 16.386 -12.556 -33.618 1.00 53.81 84 HIS A N 1
ATOM 657 C CA . HIS A 1 84 ? 15.803 -13.726 -34.290 1.00 53.81 84 HIS A CA 1
ATOM 658 C C . HIS A 1 84 ? 14.796 -13.464 -35.430 1.00 53.81 84 HIS A C 1
ATOM 660 O O . HIS A 1 84 ? 14.957 -14.117 -36.457 1.00 53.81 84 HIS A O 1
ATOM 666 N N . LEU A 1 85 ? 13.784 -12.578 -35.368 1.00 56.03 85 LEU A N 1
ATOM 667 C CA . LEU A 1 85 ? 12.760 -12.530 -36.448 1.00 56.03 85 LEU A CA 1
ATOM 668 C C . LEU A 1 85 ? 12.051 -11.169 -36.623 1.00 56.03 85 LEU A C 1
ATOM 670 O O . LEU A 1 85 ? 11.227 -10.772 -35.809 1.00 56.03 85 LEU A O 1
ATOM 674 N N . ARG A 1 86 ? 12.267 -10.515 -37.776 1.00 55.62 86 ARG A N 1
ATOM 675 C CA . ARG A 1 86 ? 11.807 -9.142 -38.092 1.00 55.62 86 ARG A CA 1
ATOM 676 C C . ARG A 1 86 ? 10.357 -8.990 -38.605 1.00 55.62 86 ARG A C 1
ATOM 678 O O . ARG A 1 86 ? 9.959 -7.861 -38.867 1.00 55.62 86 ARG A O 1
ATOM 685 N N . SER A 1 87 ? 9.564 -10.058 -38.791 1.00 55.19 87 SER A N 1
ATOM 686 C CA . SER A 1 87 ? 8.268 -9.966 -39.514 1.00 55.19 87 SER A CA 1
ATOM 687 C C . SER A 1 87 ? 6.987 -10.255 -38.709 1.00 55.19 87 SER A C 1
ATOM 689 O O . SER A 1 87 ? 5.938 -9.733 -39.078 1.00 55.19 87 SER A O 1
ATOM 691 N N . SER A 1 88 ? 7.027 -11.012 -37.600 1.00 56.31 88 SER A N 1
ATOM 692 C CA . SER A 1 88 ? 5.830 -11.258 -36.752 1.00 56.31 88 SER A CA 1
ATOM 693 C C . SER A 1 88 ? 5.759 -10.380 -35.491 1.00 56.31 88 SER A C 1
ATOM 695 O O . SER A 1 88 ? 4.748 -10.360 -34.788 1.00 56.31 88 SER A O 1
ATOM 697 N N . GLU A 1 89 ? 6.822 -9.616 -35.224 1.00 57.72 89 GLU A N 1
ATOM 698 C CA . GLU A 1 89 ? 7.053 -8.922 -33.955 1.00 57.72 89 GLU A CA 1
ATOM 699 C C . GLU A 1 89 ? 6.157 -7.688 -33.758 1.00 57.72 89 GLU A C 1
ATOM 701 O O . GLU A 1 89 ? 5.773 -7.390 -32.632 1.00 57.72 89 GLU A O 1
ATOM 706 N N . SER A 1 90 ? 5.747 -7.008 -34.836 1.00 59.12 90 SER A N 1
ATOM 707 C CA . SER A 1 90 ? 5.018 -5.730 -34.749 1.00 59.12 90 SER A CA 1
ATOM 708 C C . SER A 1 90 ? 3.704 -5.828 -33.960 1.00 59.12 90 SER A C 1
ATOM 710 O O . SER A 1 90 ? 3.479 -5.007 -33.076 1.00 59.12 90 SER A O 1
ATOM 712 N N . ARG A 1 91 ? 2.877 -6.859 -34.197 1.00 58.59 91 ARG A N 1
ATOM 713 C CA . ARG A 1 91 ? 1.603 -7.028 -33.468 1.00 58.59 91 ARG A CA 1
ATOM 714 C C . ARG A 1 91 ? 1.811 -7.415 -32.001 1.00 58.59 91 ARG A C 1
ATOM 716 O O . ARG A 1 91 ? 1.174 -6.855 -31.120 1.00 58.59 91 ARG A O 1
ATOM 723 N N . ARG A 1 92 ? 2.753 -8.323 -31.721 1.00 60.06 92 ARG A N 1
ATOM 724 C CA . ARG A 1 92 ? 3.022 -8.801 -30.352 1.00 60.06 92 ARG A CA 1
ATOM 725 C C . ARG A 1 92 ? 3.751 -7.762 -29.490 1.00 60.06 92 ARG A C 1
ATOM 727 O O . ARG A 1 92 ? 3.610 -7.762 -28.268 1.00 60.06 92 ARG A O 1
ATOM 734 N N . HIS A 1 93 ? 4.532 -6.881 -30.113 1.00 62.88 93 HIS A N 1
ATOM 735 C CA . HIS A 1 93 ? 5.213 -5.779 -29.439 1.00 62.88 93 HIS A CA 1
ATOM 736 C C . HIS A 1 93 ? 4.228 -4.710 -28.958 1.00 62.88 93 HIS A C 1
ATOM 738 O O . HIS A 1 93 ? 4.381 -4.215 -27.839 1.00 62.88 93 HIS A O 1
ATOM 744 N N . ASP A 1 94 ? 3.223 -4.380 -29.772 1.00 66.81 94 ASP A N 1
ATOM 745 C CA . ASP A 1 94 ? 2.207 -3.392 -29.405 1.00 66.81 94 ASP A CA 1
ATOM 746 C C . ASP A 1 94 ? 1.320 -3.880 -28.257 1.00 66.81 94 ASP A C 1
ATOM 748 O O . ASP A 1 94 ? 1.132 -3.130 -27.299 1.00 66.81 94 ASP A O 1
ATOM 752 N N . ASP A 1 95 ? 0.891 -5.147 -28.263 1.00 69.75 95 ASP A N 1
ATOM 753 C CA . ASP A 1 95 ? 0.119 -5.720 -27.150 1.00 69.75 95 ASP A CA 1
ATOM 754 C C . ASP A 1 95 ? 0.910 -5.657 -25.832 1.00 69.75 95 ASP A C 1
ATOM 756 O O . ASP A 1 95 ? 0.431 -5.128 -24.828 1.00 69.75 95 ASP A O 1
ATOM 760 N N . ASN A 1 96 ? 2.166 -6.118 -25.824 1.00 69.75 96 ASN A N 1
ATOM 761 C CA . ASN A 1 96 ? 3.014 -6.071 -24.626 1.00 69.75 96 ASN A CA 1
ATOM 762 C C . ASN A 1 96 ? 3.255 -4.638 -24.131 1.00 69.75 96 ASN A C 1
ATOM 764 O O . ASN A 1 96 ? 3.330 -4.4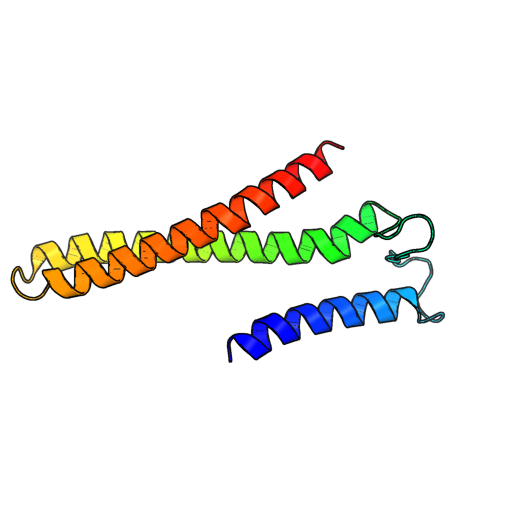02 -22.923 1.00 69.75 96 ASN A O 1
ATOM 768 N N . LYS A 1 97 ? 3.383 -3.674 -25.050 1.00 71.75 97 LYS A N 1
ATOM 769 C CA . LYS A 1 97 ? 3.561 -2.259 -24.716 1.00 71.75 97 LYS A CA 1
ATOM 770 C C . LYS A 1 97 ? 2.278 -1.669 -24.132 1.00 71.75 97 LYS A C 1
ATOM 772 O O . LYS A 1 97 ? 2.372 -0.924 -23.160 1.00 71.75 97 LYS A O 1
ATOM 777 N N . GLN A 1 98 ? 1.105 -2.027 -24.657 1.00 76.75 98 GLN A N 1
ATOM 778 C CA . GLN A 1 98 ? -0.185 -1.630 -24.089 1.00 76.75 98 GLN A CA 1
ATOM 779 C C . GLN A 1 98 ? -0.370 -2.188 -22.677 1.00 76.75 98 GLN A C 1
ATOM 781 O O . GLN A 1 98 ? -0.634 -1.408 -21.763 1.00 76.75 98 GLN A O 1
ATOM 786 N N . TRP A 1 99 ? -0.152 -3.492 -22.472 1.00 76.81 99 TRP A N 1
ATOM 787 C CA . TRP A 1 99 ? -0.228 -4.121 -21.148 1.00 76.81 99 TRP A CA 1
ATOM 788 C C . TRP A 1 99 ? 0.754 -3.490 -20.162 1.00 76.81 99 TRP A C 1
ATOM 790 O O . TRP A 1 99 ? 0.367 -3.147 -19.048 1.00 76.81 99 TRP A O 1
ATOM 800 N N . PHE A 1 100 ? 1.999 -3.251 -20.580 1.00 77.25 100 PHE A N 1
ATOM 801 C CA . PHE A 1 100 ? 2.987 -2.546 -19.764 1.00 77.25 100 PHE A CA 1
ATOM 802 C C . PHE A 1 100 ? 2.531 -1.140 -19.378 1.00 77.25 100 PHE A C 1
ATOM 804 O O . PHE A 1 100 ? 2.646 -0.761 -18.216 1.00 77.25 100 PHE A O 1
ATOM 811 N N . ASN A 1 101 ? 1.983 -0.378 -20.326 1.00 76.69 101 ASN A N 1
ATOM 812 C CA . ASN A 1 101 ? 1.492 0.970 -20.059 1.00 76.69 101 ASN A CA 1
ATOM 813 C C . ASN A 1 101 ? 0.292 0.948 -19.098 1.00 76.69 101 ASN A C 1
ATOM 815 O O . ASN A 1 101 ? 0.168 1.815 -18.235 1.00 76.69 101 ASN A O 1
ATOM 819 N N . LEU A 1 102 ? -0.561 -0.074 -19.203 1.00 78.69 102 LEU A N 1
ATOM 820 C CA . LEU A 1 102 ? -1.664 -0.334 -18.278 1.00 78.69 102 LEU A CA 1
ATOM 821 C C . LEU A 1 102 ? -1.148 -0.630 -16.862 1.00 78.69 102 LEU A C 1
ATOM 823 O O . LEU A 1 102 ? -1.606 -0.008 -15.904 1.00 78.69 102 LEU A O 1
ATOM 827 N N . TYR A 1 103 ? -0.147 -1.506 -16.726 1.00 77.69 103 TYR A N 1
ATOM 828 C CA . TYR A 1 103 ? 0.494 -1.809 -15.441 1.00 77.69 103 TYR A CA 1
ATOM 829 C C . TYR A 1 103 ? 1.229 -0.603 -14.846 1.00 77.69 103 TYR A C 1
ATOM 831 O O . TYR A 1 103 ? 1.143 -0.369 -13.643 1.00 77.69 103 TYR A O 1
ATOM 839 N N . LEU A 1 104 ? 1.901 0.197 -15.675 1.00 79.12 104 LEU A N 1
ATOM 840 C CA . LEU A 1 104 ? 2.561 1.436 -15.263 1.00 79.12 104 LEU A CA 1
ATOM 841 C C . LEU A 1 104 ? 1.540 2.456 -14.748 1.00 79.12 104 LEU A C 1
ATOM 843 O O . LEU A 1 104 ? 1.743 3.068 -13.703 1.00 79.12 104 LEU A O 1
ATOM 847 N N . LYS A 1 105 ? 0.404 2.593 -15.438 1.00 79.00 105 LYS A N 1
ATOM 848 C CA . LYS A 1 105 ? -0.693 3.467 -15.012 1.00 79.00 105 LYS A CA 1
ATOM 849 C C . LYS A 1 105 ? -1.308 3.002 -13.688 1.00 79.00 105 LYS A C 1
ATOM 851 O O . LYS A 1 105 ? -1.551 3.832 -12.818 1.00 79.00 105 LYS A O 1
ATOM 856 N N . LEU A 1 106 ? -1.504 1.694 -13.508 1.00 77.12 106 LEU A N 1
ATOM 857 C CA . LEU A 1 106 ? -1.952 1.105 -12.238 1.00 77.12 106 LEU A CA 1
ATOM 858 C C . LEU A 1 106 ? -0.962 1.389 -11.098 1.00 77.12 106 LEU A C 1
ATOM 860 O O . LEU A 1 106 ? -1.378 1.787 -10.010 1.00 77.12 106 LEU A O 1
ATOM 864 N N . PHE A 1 107 ? 0.339 1.247 -11.361 1.00 79.56 107 PHE A N 1
ATOM 865 C CA . PHE A 1 107 ? 1.391 1.540 -10.390 1.00 79.56 107 PHE A CA 1
ATOM 866 C C . PHE A 1 107 ? 1.428 3.020 -9.989 1.00 79.56 107 PHE A C 1
ATOM 868 O O . PHE A 1 107 ? 1.518 3.323 -8.804 1.00 79.56 107 PHE A O 1
ATOM 875 N N . ILE A 1 108 ? 1.313 3.943 -10.945 1.00 80.88 108 ILE A N 1
ATOM 876 C CA . ILE A 1 108 ? 1.315 5.384 -10.660 1.00 80.88 108 ILE A CA 1
ATOM 877 C C . ILE A 1 108 ? 0.087 5.776 -9.836 1.00 80.88 108 ILE A C 1
ATOM 879 O O . ILE A 1 108 ? 0.229 6.427 -8.806 1.00 80.88 108 ILE A O 1
ATOM 883 N N . VAL A 1 109 ? -1.111 5.370 -10.270 1.00 78.69 109 VAL A N 1
ATOM 884 C CA . VAL A 1 109 ? -2.364 5.832 -9.654 1.00 78.69 109 VAL A CA 1
ATOM 885 C C . VAL A 1 109 ? -2.542 5.272 -8.242 1.00 78.69 109 VAL A C 1
ATOM 887 O O . VAL A 1 109 ? -2.920 6.019 -7.347 1.00 78.69 109 VAL A O 1
ATOM 890 N N . MET A 1 110 ? -2.259 3.984 -8.018 1.00 79.12 110 MET A N 1
ATOM 891 C CA . MET A 1 110 ? -2.345 3.411 -6.669 1.00 79.12 110 MET A CA 1
ATOM 892 C C . MET A 1 110 ? -1.043 3.567 -5.885 1.00 79.12 110 MET A C 1
ATOM 894 O O . MET A 1 110 ? -1.060 4.068 -4.769 1.00 79.12 110 MET A O 1
ATOM 898 N N . GLY A 1 111 ? 0.085 3.121 -6.436 1.00 78.06 111 GLY A N 1
ATOM 899 C CA . GLY A 1 111 ? 1.347 3.017 -5.704 1.00 78.06 111 GLY A CA 1
ATOM 900 C C . GLY A 1 111 ? 1.835 4.358 -5.169 1.00 78.06 111 GLY A C 1
ATOM 901 O O . GLY A 1 111 ? 2.078 4.466 -3.975 1.00 78.06 111 GLY A O 1
ATOM 902 N N . ILE A 1 112 ? 1.909 5.393 -6.013 1.00 81.00 112 ILE A N 1
ATOM 903 C CA . ILE A 1 112 ? 2.422 6.708 -5.590 1.00 81.00 112 ILE A CA 1
ATOM 904 C C . ILE A 1 112 ? 1.492 7.357 -4.564 1.00 81.00 112 ILE A C 1
ATOM 906 O O . ILE A 1 112 ? 1.971 7.852 -3.547 1.00 81.00 112 ILE A O 1
ATOM 910 N N . ASN A 1 113 ? 0.177 7.315 -4.800 1.00 83.75 113 ASN A N 1
ATOM 911 C CA . ASN A 1 113 ? -0.802 7.899 -3.886 1.00 83.75 113 ASN A CA 1
ATOM 912 C C . ASN A 1 113 ? -0.718 7.259 -2.493 1.00 83.75 113 ASN A C 1
ATOM 914 O O . ASN A 1 113 ? -0.576 7.954 -1.492 1.00 83.75 113 ASN A O 1
ATOM 918 N N . TRP A 1 114 ? -0.729 5.925 -2.426 1.00 83.50 114 TRP A N 1
ATOM 919 C CA . TRP A 1 114 ? -0.643 5.212 -1.152 1.00 83.50 114 TRP A CA 1
ATOM 920 C C . TRP A 1 114 ? 0.732 5.340 -0.490 1.00 83.50 114 TRP A C 1
ATOM 922 O O . TRP A 1 114 ? 0.812 5.406 0.733 1.00 83.50 114 TRP A O 1
ATOM 932 N N . SER A 1 115 ? 1.817 5.421 -1.265 1.00 82.00 115 SER A N 1
ATOM 933 C CA . SER A 1 115 ? 3.144 5.718 -0.716 1.00 82.00 115 SER A CA 1
ATOM 934 C C . SER A 1 115 ? 3.207 7.113 -0.097 1.00 82.00 115 SER A C 1
ATOM 936 O O . SER A 1 115 ? 3.787 7.262 0.974 1.00 82.00 115 SER A O 1
ATOM 938 N N . MET A 1 116 ? 2.598 8.118 -0.729 1.00 85.69 116 MET A N 1
ATOM 939 C CA . MET A 1 116 ? 2.551 9.481 -0.198 1.00 85.69 116 MET A CA 1
ATOM 940 C C . MET A 1 116 ? 1.739 9.557 1.101 1.00 85.69 116 MET A C 1
ATOM 942 O O . MET A 1 116 ? 2.185 10.196 2.047 1.00 85.69 116 MET A O 1
ATOM 946 N N . GLU A 1 117 ? 0.613 8.844 1.179 1.00 84.06 117 GLU A N 1
ATOM 947 C CA . GLU A 1 117 ? -0.179 8.699 2.411 1.00 84.06 117 GLU A CA 1
ATOM 948 C C . GLU A 1 117 ? 0.625 8.056 3.551 1.00 84.06 117 GLU A C 1
ATOM 950 O O . GLU A 1 117 ? 0.613 8.552 4.676 1.00 84.06 117 GLU A O 1
ATOM 955 N N . ILE A 1 118 ? 1.378 6.985 3.266 1.00 81.81 118 ILE A N 1
ATOM 956 C CA . ILE A 1 118 ? 2.242 6.337 4.268 1.00 81.81 118 ILE A CA 1
ATOM 957 C C . ILE A 1 118 ? 3.331 7.302 4.742 1.00 81.81 118 ILE A C 1
ATOM 959 O O . ILE A 1 118 ? 3.580 7.397 5.939 1.00 81.81 118 ILE A O 1
ATOM 963 N N . ILE A 1 119 ? 3.970 8.025 3.817 1.00 84.69 119 ILE A N 1
ATOM 964 C CA . ILE A 1 119 ? 4.985 9.031 4.145 1.00 84.69 119 ILE A CA 1
ATOM 965 C C . ILE A 1 119 ? 4.373 10.113 5.036 1.00 84.69 119 ILE A C 1
ATOM 967 O O . ILE A 1 119 ? 4.922 10.394 6.095 1.00 84.69 119 ILE A O 1
ATOM 971 N N . SER A 1 120 ? 3.222 10.669 4.650 1.00 86.44 120 SER A N 1
ATOM 972 C CA . SER A 1 120 ? 2.523 11.685 5.440 1.00 86.44 120 SER A CA 1
ATOM 973 C C . SER A 1 120 ? 2.232 11.192 6.852 1.00 86.44 120 SER A C 1
ATOM 975 O O . SER A 1 120 ? 2.484 11.921 7.798 1.00 86.44 120 SER A O 1
ATOM 977 N N . TRP A 1 121 ? 1.761 9.952 6.999 1.00 82.25 121 TRP A N 1
ATOM 978 C CA . TRP A 1 121 ? 1.492 9.356 8.305 1.00 82.25 121 TRP A CA 1
ATOM 979 C C . TRP A 1 121 ? 2.753 9.144 9.156 1.00 82.25 121 TRP A C 1
ATOM 981 O O . TRP A 1 121 ? 2.691 9.295 10.367 1.00 82.25 121 TRP A O 1
ATOM 991 N N . VAL A 1 122 ? 3.896 8.796 8.554 1.00 81.06 122 VAL A N 1
ATOM 992 C CA . VAL A 1 122 ? 5.165 8.629 9.294 1.00 81.06 122 VAL A CA 1
ATOM 993 C C . VAL A 1 122 ? 5.709 9.965 9.815 1.00 81.06 122 VAL A C 1
ATOM 995 O O . VAL A 1 122 ? 6.414 9.983 10.821 1.00 81.06 122 VAL A O 1
ATOM 998 N N . PHE A 1 123 ? 5.425 11.066 9.118 1.00 82.94 123 PHE A N 1
ATOM 999 C CA . PHE A 1 123 ? 5.889 12.409 9.479 1.00 82.94 123 PHE A CA 1
ATOM 1000 C C . PHE A 1 123 ? 4.891 13.208 10.339 1.00 82.94 123 PHE A C 1
ATOM 1002 O O . PHE A 1 123 ? 5.218 14.333 10.724 1.00 82.94 123 PHE A O 1
ATOM 1009 N N . GLU A 1 124 ? 3.710 12.652 10.622 1.00 67.94 124 GLU A N 1
ATOM 1010 C CA . GLU A 1 124 ? 2.658 13.221 11.484 1.00 67.94 124 GLU A CA 1
ATOM 1011 C C . GLU A 1 124 ? 2.811 12.754 12.940 1.00 67.94 124 GLU A C 1
ATOM 1013 O O . GLU A 1 124 ? 2.717 13.619 13.841 1.00 67.94 124 GLU A O 1
#

pLDDT: mean 78.31, std 8.81, range [53.81, 90.5]

Sequence (124 aa):
MYSIYAWGSASILTVICVIMDFVPSVPKELIRPEIGVTKCWFNTNEARALYFYLPMSVTVVCNICLFISTALKIVRHKKDTAAHLRSSESRRHDDNKQWFNLYLKLFIVMGINWSMEIISWVFE

Radius of gyration: 21.02 Å; chains: 1; bounding box: 35×29×66 Å

Foldseek 3Di:
DVVCVVVVVVVVLVVVLVCLAPPPPDDPPDDHQCAPVPDVGGPDLVSCCPSPLVVLVVVLVVLVVVLVVLVVVLVVCVVVVVPPDDPPVPVVNVVSVVVNVVSVVVNVVRNVVSVVVVVVSVVD

InterPro domains:
  IPR000832 GPCR, family 2, secretin-like [PF00002] (4-121)
  IPR051384 Methuselah G-protein coupled receptor [PTHR47154] (1-123)

Organism: NCBI:txid300112